Protein AF-A0AA37S1Y1-F1 (afdb_monomer_lite)

Secondary structure (DSSP, 8-state):
-HHHHHHHHHHHHHHHHHHHHHH-SS--HHHHHHHHHHHHHHHHHHHHHHHHHS-TT------

Foldseek 3Di:
DVVVVVVVVVVCVLCVVLVVLVPDPPDDDPRSVVVNVCSNCVVVVVVVVCPVPADPVHPDPPD

Radius of gyration: 17.68 Å; chains: 1; bounding box: 40×20×47 Å

Organism: NCBI:txid1315271

Structure (mmCIF, N/CA/C/O backbone):
data_AF-A0AA37S1Y1-F1
#
_entry.id   AF-A0AA37S1Y1-F1
#
loop_
_atom_site.group_PDB
_atom_site.id
_atom_site.type_symbol
_atom_site.label_atom_id
_atom_site.label_alt_id
_atom_site.label_comp_id
_atom_site.label_asym_id
_atom_site.label_entity_id
_atom_site.label_seq_id
_atom_site.pdbx_PDB_ins_code
_atom_site.Cartn_x
_atom_site.Cartn_y
_atom_site.Cartn_z
_atom_site.occupancy
_atom_site.B_iso_or_equiv
_atom_site.auth_seq_id
_atom_site.auth_comp_id
_atom_site.auth_asym_id
_atom_site.auth_atom_id
_atom_site.pdbx_PDB_model_num
ATOM 1 N N . MET A 1 1 ? 21.330 8.187 8.439 1.00 67.31 1 MET A N 1
ATOM 2 C CA . MET A 1 1 ? 20.244 8.984 9.070 1.00 67.31 1 MET A CA 1
ATOM 3 C C . MET A 1 1 ? 19.178 9.408 8.062 1.00 67.31 1 MET A C 1
ATOM 5 O O . MET A 1 1 ? 18.001 9.243 8.347 1.00 67.31 1 MET A O 1
ATOM 9 N N . THR A 1 2 ? 19.559 9.906 6.884 1.00 91.19 2 THR A N 1
ATOM 10 C CA . THR A 1 2 ? 18.628 10.353 5.828 1.00 91.19 2 THR A CA 1
ATOM 11 C C . THR A 1 2 ? 17.795 9.225 5.211 1.00 91.19 2 THR A C 1
ATOM 13 O O . THR A 1 2 ? 16.597 9.395 5.018 1.00 91.19 2 THR A O 1
ATOM 16 N N . GLU A 1 3 ? 18.388 8.057 4.959 1.00 94.06 3 GLU A N 1
ATOM 17 C CA . GLU A 1 3 ? 17.691 6.904 4.361 1.00 94.06 3 GLU A CA 1
ATOM 18 C C . GLU A 1 3 ? 16.561 6.382 5.253 1.00 94.06 3 GLU A C 1
ATOM 20 O O . GLU A 1 3 ? 15.440 6.178 4.797 1.00 94.06 3 GLU A O 1
ATOM 25 N N . ILE A 1 4 ? 16.834 6.236 6.553 1.00 96.00 4 ILE A N 1
ATOM 26 C CA . ILE A 1 4 ? 15.837 5.803 7.539 1.00 96.00 4 ILE A CA 1
ATOM 27 C C . ILE A 1 4 ? 14.681 6.811 7.594 1.00 96.00 4 ILE A C 1
ATOM 29 O O . ILE A 1 4 ? 13.519 6.414 7.575 1.00 96.00 4 ILE A O 1
ATOM 33 N N . ALA A 1 5 ? 14.985 8.114 7.600 1.00 95.88 5 ALA A N 1
ATOM 34 C CA . ALA A 1 5 ? 13.964 9.159 7.579 1.00 95.88 5 ALA A CA 1
ATOM 35 C C . ALA A 1 5 ? 13.092 9.091 6.312 1.00 95.88 5 ALA A C 1
ATOM 37 O O . ALA A 1 5 ? 11.871 9.208 6.400 1.00 95.88 5 ALA A O 1
ATOM 38 N N . PHE A 1 6 ? 13.694 8.839 5.147 1.00 96.44 6 PHE A N 1
ATOM 39 C CA . PHE A 1 6 ? 12.958 8.663 3.895 1.00 96.44 6 PHE A CA 1
ATOM 40 C C . PHE A 1 6 ? 12.025 7.444 3.937 1.00 96.44 6 PHE A C 1
ATOM 42 O O . PHE A 1 6 ? 10.852 7.560 3.584 1.00 96.44 6 PHE A O 1
ATOM 49 N N . LEU A 1 7 ? 12.503 6.298 4.431 1.00 96.25 7 LEU A N 1
ATOM 50 C CA . LEU A 1 7 ? 11.683 5.090 4.571 1.00 96.25 7 LEU A CA 1
ATOM 51 C C . LEU A 1 7 ? 10.491 5.307 5.511 1.00 96.25 7 LEU A C 1
ATOM 53 O O . LEU A 1 7 ? 9.390 4.846 5.216 1.00 96.25 7 LEU A O 1
ATOM 57 N N . ILE A 1 8 ? 10.682 6.054 6.602 1.00 96.56 8 ILE A N 1
ATOM 58 C CA . ILE A 1 8 ? 9.595 6.428 7.515 1.00 96.56 8 ILE A CA 1
ATOM 59 C C . ILE A 1 8 ? 8.558 7.294 6.794 1.00 96.56 8 ILE A C 1
ATOM 61 O O . ILE A 1 8 ? 7.366 7.041 6.927 1.00 96.56 8 ILE A O 1
ATOM 65 N N . ILE A 1 9 ? 8.981 8.281 5.999 1.00 96.81 9 ILE A N 1
ATOM 66 C CA . ILE A 1 9 ? 8.059 9.145 5.245 1.00 96.81 9 ILE A CA 1
ATOM 67 C C . ILE A 1 9 ? 7.239 8.326 4.244 1.00 96.81 9 ILE A C 1
ATOM 69 O O . ILE A 1 9 ? 6.021 8.489 4.176 1.00 96.81 9 ILE A O 1
ATOM 73 N N . VAL A 1 10 ? 7.884 7.425 3.500 1.00 95.81 10 VAL A N 1
ATOM 74 C CA . VAL A 1 10 ? 7.202 6.541 2.544 1.00 95.81 10 VAL A CA 1
ATOM 75 C C . VAL A 1 10 ? 6.200 5.639 3.262 1.00 95.81 10 VAL A 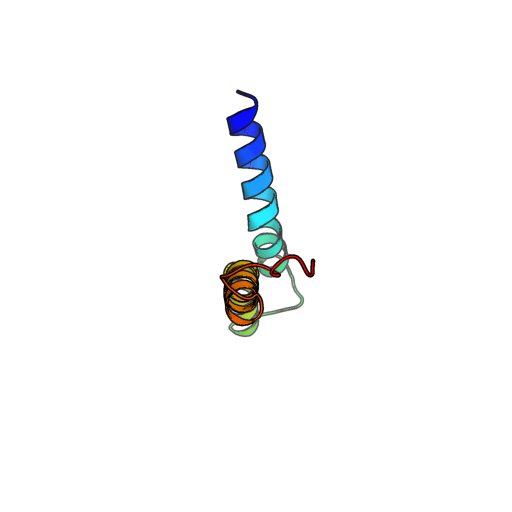C 1
ATOM 77 O O . VAL A 1 10 ? 5.058 5.518 2.820 1.00 95.81 10 VAL A O 1
ATOM 80 N N . LEU A 1 11 ? 6.587 5.055 4.398 1.00 94.69 11 LEU A N 1
ATOM 81 C CA . LEU A 1 11 ? 5.695 4.231 5.209 1.00 94.69 11 LEU A CA 1
ATOM 82 C C . LEU A 1 11 ? 4.499 5.040 5.728 1.00 94.69 11 LEU A C 1
ATOM 84 O O . LEU A 1 11 ? 3.363 4.585 5.616 1.00 94.69 11 LEU A O 1
ATOM 88 N N . CYS A 1 12 ? 4.733 6.251 6.237 1.00 96.19 12 CYS A N 1
ATOM 89 C CA . CYS A 1 12 ? 3.685 7.164 6.692 1.00 96.19 12 CYS A CA 1
ATOM 90 C C . CYS A 1 12 ? 2.705 7.507 5.564 1.00 96.19 12 CYS A C 1
ATOM 92 O O . CYS A 1 12 ? 1.494 7.441 5.764 1.00 96.19 12 CYS A O 1
ATOM 94 N N . ALA A 1 13 ? 3.211 7.825 4.371 1.00 94.75 13 ALA A N 1
ATOM 95 C CA . ALA A 1 13 ? 2.380 8.092 3.201 1.00 94.75 13 ALA A CA 1
ATOM 96 C C . ALA A 1 13 ? 1.553 6.860 2.794 1.00 94.75 13 ALA A C 1
ATOM 98 O O . ALA A 1 13 ? 0.386 6.997 2.431 1.00 94.75 13 ALA A O 1
ATOM 99 N N . TYR A 1 14 ? 2.127 5.660 2.915 1.00 91.94 14 TYR A N 1
ATOM 100 C CA . TYR A 1 14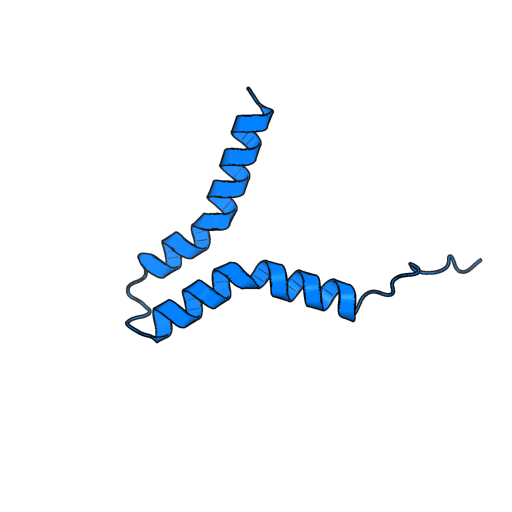 ? 1.445 4.403 2.610 1.00 91.94 14 TYR A CA 1
ATOM 101 C C . TYR A 1 14 ? 0.292 4.096 3.580 1.00 91.94 14 TYR A C 1
ATOM 103 O O . TYR A 1 14 ? -0.777 3.667 3.151 1.00 91.94 14 TYR A O 1
ATOM 111 N N . ILE A 1 15 ? 0.467 4.347 4.883 1.00 94.31 15 ILE A N 1
ATOM 112 C CA . ILE A 1 15 ? -0.575 4.098 5.900 1.00 94.31 15 ILE A CA 1
ATOM 113 C C . ILE A 1 15 ? -1.599 5.236 6.021 1.00 94.31 15 ILE A C 1
ATOM 115 O O . ILE A 1 15 ? -2.687 5.037 6.558 1.00 94.31 15 ILE A O 1
ATOM 119 N N . PHE A 1 16 ? -1.287 6.433 5.522 1.00 95.06 16 PHE A N 1
ATOM 120 C CA . PHE A 1 16 ? -2.161 7.605 5.577 1.00 95.06 16 PHE A CA 1
ATOM 121 C C . PHE A 1 16 ? -3.611 7.367 5.096 1.00 95.06 16 PHE A C 1
ATOM 123 O O . PHE A 1 16 ? -4.537 7.737 5.825 1.00 95.06 16 PHE A O 1
ATOM 130 N N . PRO A 1 17 ? -3.877 6.717 3.943 1.00 92.31 17 PRO A N 1
ATOM 131 C CA . PRO A 1 17 ? -5.249 6.424 3.514 1.00 92.31 17 PRO A CA 1
ATOM 132 C C . PRO A 1 17 ? -6.024 5.548 4.509 1.00 92.31 17 PRO A C 1
ATOM 134 O O . PRO A 1 17 ? -7.228 5.740 4.685 1.00 92.31 17 PRO A O 1
ATOM 137 N N . ILE A 1 18 ? -5.345 4.641 5.217 1.00 95.06 18 ILE A N 1
ATOM 138 C CA . ILE A 1 18 ? -5.955 3.808 6.263 1.00 95.06 18 ILE A CA 1
ATOM 139 C C . ILE A 1 18 ? -6.457 4.705 7.402 1.00 95.06 18 ILE A C 1
ATOM 141 O O . ILE A 1 18 ? -7.599 4.571 7.844 1.00 95.06 18 ILE A O 1
ATOM 145 N N . MET A 1 19 ? -5.647 5.682 7.820 1.00 95.81 19 MET A N 1
ATOM 146 C CA . MET A 1 19 ? -6.015 6.650 8.860 1.00 95.81 19 MET A CA 1
ATOM 147 C C . MET A 1 19 ? -7.205 7.527 8.452 1.00 95.81 19 MET A C 1
ATOM 149 O O . MET A 1 19 ? -8.064 7.817 9.288 1.00 95.81 19 MET A O 1
ATOM 153 N N . ILE A 1 20 ? -7.288 7.923 7.177 1.00 96.00 20 ILE A N 1
ATOM 154 C CA . ILE A 1 20 ? -8.439 8.667 6.640 1.00 96.00 20 ILE A CA 1
ATOM 155 C C . ILE A 1 20 ? -9.714 7.827 6.751 1.00 96.00 20 ILE A C 1
ATOM 157 O O . ILE A 1 20 ? -10.738 8.318 7.226 1.00 96.00 20 ILE A O 1
ATOM 161 N N . ILE A 1 21 ? -9.662 6.559 6.338 1.00 95.69 21 ILE A N 1
ATOM 162 C CA . ILE A 1 21 ? -10.826 5.664 6.350 1.00 95.69 21 ILE A CA 1
ATOM 163 C C . ILE A 1 21 ? -11.272 5.377 7.786 1.00 95.69 21 ILE A C 1
ATOM 165 O O . ILE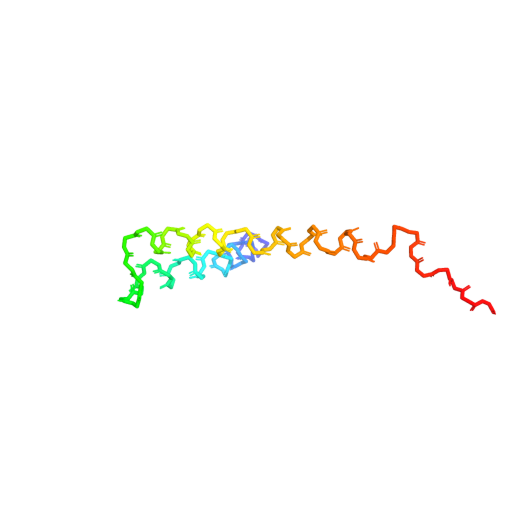 A 1 21 ? -12.468 5.443 8.077 1.00 95.69 21 ILE A O 1
ATOM 169 N N . LEU A 1 22 ? -10.331 5.126 8.701 1.00 95.06 22 LEU A N 1
ATOM 170 C CA . LEU A 1 22 ? -10.629 4.881 10.114 1.00 95.06 22 LEU A CA 1
ATOM 171 C C . LEU A 1 22 ? -11.360 6.065 10.758 1.00 95.06 22 LEU A C 1
ATOM 173 O O . LEU A 1 22 ? -12.416 5.870 11.365 1.00 95.06 22 LEU A O 1
ATOM 177 N N . ASN A 1 23 ? -10.851 7.285 10.562 1.00 95.38 23 ASN A N 1
ATOM 178 C CA . ASN A 1 23 ? -11.416 8.505 11.150 1.00 95.38 23 ASN A CA 1
ATOM 179 C C . ASN A 1 23 ? -12.646 9.049 10.407 1.00 95.38 23 ASN A C 1
ATOM 181 O O . ASN A 1 23 ? -13.332 9.944 10.903 1.00 95.38 23 ASN A O 1
ATOM 185 N N . SER A 1 24 ? -12.950 8.523 9.222 1.00 94.94 24 SER A N 1
ATOM 186 C CA . SER A 1 24 ? -14.099 8.966 8.442 1.00 94.94 24 SER A CA 1
ATOM 187 C C . SER A 1 24 ? -15.413 8.610 9.138 1.00 94.94 24 SER A C 1
ATOM 189 O O . SER A 1 24 ? -15.661 7.458 9.503 1.00 94.94 24 SER A O 1
ATOM 191 N N . LYS A 1 25 ? -16.301 9.601 9.256 1.00 95.38 25 LYS A N 1
ATOM 192 C CA . LYS A 1 25 ? -17.701 9.398 9.663 1.00 95.38 25 LYS A CA 1
ATOM 193 C C . LYS A 1 25 ? -18.583 8.896 8.510 1.00 95.38 25 LYS A C 1
ATOM 195 O O . LYS A 1 25 ? -19.742 8.579 8.750 1.00 95.38 25 LYS A O 1
ATOM 200 N N . ARG A 1 26 ? -18.051 8.844 7.278 1.00 92.94 26 ARG A N 1
ATOM 201 C CA . ARG A 1 26 ? -18.807 8.526 6.051 1.00 92.94 26 ARG A CA 1
ATOM 202 C C . ARG A 1 26 ? -19.102 7.034 5.885 1.00 92.94 26 ARG A C 1
ATOM 204 O O . ARG A 1 26 ? -20.066 6.719 5.208 1.00 92.94 26 ARG A O 1
ATOM 211 N N . SER A 1 27 ? -18.295 6.158 6.486 1.00 93.69 27 SER A N 1
ATOM 212 C CA . SER A 1 27 ? -18.489 4.704 6.472 1.00 93.69 27 SER A CA 1
ATOM 213 C C . SER A 1 27 ? -18.564 4.152 7.893 1.00 93.69 27 SER A C 1
ATOM 215 O O . SER A 1 27 ? -17.943 4.698 8.811 1.00 93.69 27 SER A O 1
ATOM 217 N N . GLN A 1 28 ? -19.337 3.084 8.101 1.00 92.25 28 GLN A N 1
ATOM 218 C CA . GLN A 1 28 ? -19.564 2.472 9.418 1.00 92.25 28 GLN A CA 1
ATOM 219 C C . GLN A 1 28 ? -19.620 0.940 9.330 1.00 92.25 28 GLN A C 1
ATOM 221 O O . GLN A 1 28 ? -19.950 0.371 8.290 1.00 92.25 28 GLN A O 1
ATOM 226 N N . GLY A 1 29 ? -19.299 0.267 10.439 1.00 92.12 29 GLY A N 1
ATOM 227 C CA . GLY A 1 29 ? -19.389 -1.193 10.557 1.00 92.12 29 GLY A CA 1
ATOM 228 C C . GLY A 1 29 ? -18.594 -1.951 9.485 1.00 92.12 29 GLY A C 1
ATOM 229 O O . GLY A 1 29 ? -17.435 -1.640 9.214 1.00 92.12 29 GLY A O 1
ATOM 230 N N . HIS A 1 30 ? -19.229 -2.951 8.865 1.00 92.75 30 HIS A N 1
ATOM 231 C CA . HIS A 1 30 ? -18.598 -3.831 7.872 1.00 92.75 30 HIS A CA 1
ATOM 232 C C . HIS A 1 30 ? -18.154 -3.112 6.594 1.00 92.75 30 HIS A C 1
ATOM 234 O O . HIS A 1 30 ? -17.144 -3.495 6.006 1.00 92.75 30 HIS A O 1
ATOM 240 N N . GLU A 1 31 ? -18.857 -2.054 6.184 1.00 94.44 31 GLU A N 1
ATOM 241 C CA . GLU A 1 31 ? -18.469 -1.260 5.016 1.00 94.44 31 GLU A CA 1
ATOM 242 C C . GLU A 1 31 ? -17.074 -0.653 5.219 1.00 94.44 31 GLU A C 1
ATOM 244 O O . GLU A 1 31 ? -16.213 -0.750 4.344 1.00 94.44 31 GLU A O 1
ATOM 249 N N . LYS A 1 32 ? -16.809 -0.098 6.411 1.00 95.19 32 LYS A N 1
ATOM 250 C CA . LYS A 1 32 ? -15.498 0.468 6.754 1.00 95.19 32 LYS A CA 1
ATOM 251 C C . LYS A 1 32 ? -14.395 -0.587 6.663 1.00 95.19 32 LYS A C 1
ATOM 253 O O . LYS A 1 32 ? -13.343 -0.305 6.095 1.00 95.19 32 LYS A O 1
ATOM 258 N N . ASN A 1 33 ? -14.648 -1.802 7.145 1.00 94.81 33 ASN A N 1
ATOM 259 C CA . ASN A 1 33 ? -13.682 -2.901 7.059 1.00 94.81 33 ASN A CA 1
ATOM 260 C C . ASN A 1 33 ? -13.373 -3.280 5.604 1.00 94.81 33 ASN A C 1
ATOM 262 O O . ASN A 1 33 ? -12.207 -3.481 5.267 1.00 94.81 33 ASN A O 1
ATOM 266 N N . GLY A 1 34 ? -14.386 -3.306 4.731 1.00 95.44 34 GLY A N 1
ATOM 267 C CA . GLY A 1 34 ? -14.198 -3.523 3.294 1.00 95.44 34 GLY A CA 1
ATOM 268 C C . GLY A 1 34 ? -13.286 -2.470 2.660 1.00 95.44 34 GLY A C 1
ATOM 269 O O . GLY A 1 34 ? -12.353 -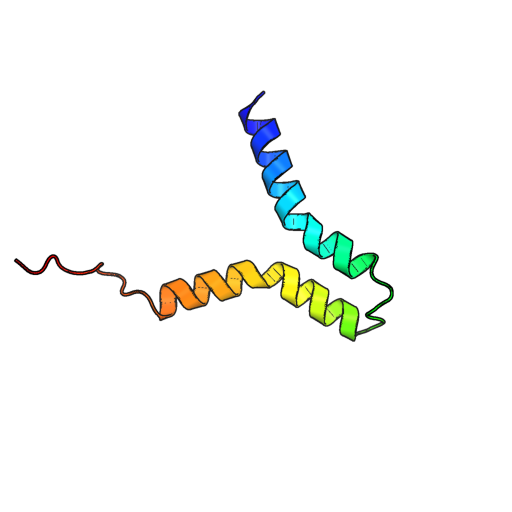2.813 1.935 1.00 95.44 34 GLY A O 1
ATOM 270 N N . TRP A 1 35 ? -13.483 -1.195 3.004 1.00 95.31 35 TRP A N 1
ATOM 271 C CA . TRP A 1 35 ? -12.626 -0.106 2.527 1.00 95.31 35 TRP A CA 1
ATOM 272 C C . TRP A 1 35 ? -11.197 -0.170 3.075 1.00 95.31 35 TRP A C 1
ATOM 274 O O . TRP A 1 35 ? -10.265 0.139 2.337 1.00 95.31 35 TRP A O 1
ATOM 284 N N . LEU A 1 36 ? -10.993 -0.594 4.326 1.00 94.69 36 LEU A N 1
ATOM 285 C CA . LEU A 1 36 ? -9.650 -0.772 4.897 1.00 94.69 36 LEU A CA 1
ATOM 286 C C . LEU A 1 36 ? -8.8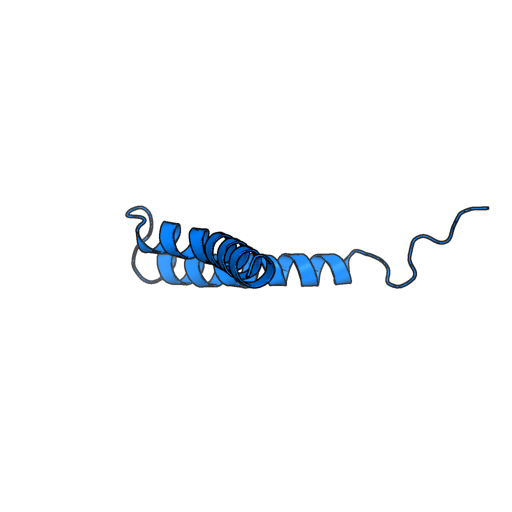72 -1.873 4.174 1.00 94.69 36 LEU A C 1
ATOM 288 O O . LEU A 1 36 ? -7.722 -1.663 3.793 1.00 94.69 36 LEU A O 1
ATOM 292 N N . VAL A 1 37 ? -9.517 -3.018 3.934 1.00 94.25 37 VAL A N 1
ATOM 293 C CA . VAL A 1 37 ? -8.945 -4.106 3.130 1.00 94.25 37 VAL A CA 1
ATOM 294 C C . VAL A 1 37 ? -8.638 -3.590 1.723 1.00 94.25 37 VAL A C 1
ATOM 296 O O . VAL A 1 37 ? -7.510 -3.725 1.253 1.00 94.25 37 VAL A O 1
ATOM 299 N N . GLY A 1 38 ? -9.596 -2.913 1.086 1.00 94.12 38 GLY A N 1
AT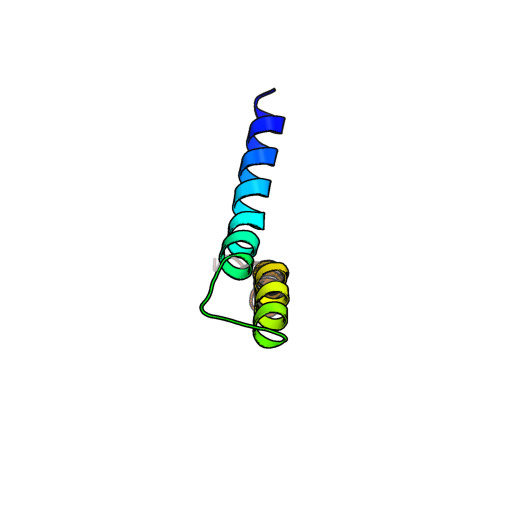OM 300 C CA . GLY A 1 38 ? -9.409 -2.311 -0.233 1.00 94.12 38 GLY A CA 1
ATOM 301 C C . GLY A 1 38 ? -8.205 -1.367 -0.297 1.00 94.12 38 GLY A C 1
ATOM 302 O O . GLY A 1 38 ? -7.391 -1.486 -1.206 1.00 94.12 38 GLY A O 1
ATOM 303 N N . ALA A 1 39 ? -8.037 -0.483 0.689 1.00 94.25 39 ALA A N 1
ATOM 304 C CA . ALA A 1 39 ? -6.928 0.468 0.738 1.00 94.25 39 ALA A CA 1
ATOM 305 C C . ALA A 1 39 ? -5.558 -0.210 0.898 1.00 94.25 39 ALA A C 1
ATOM 307 O O . ALA A 1 39 ? -4.595 0.214 0.263 1.00 94.25 39 ALA A O 1
ATOM 308 N N . ILE A 1 40 ? -5.467 -1.277 1.698 1.00 91.88 40 ILE A N 1
ATOM 309 C CA . ILE A 1 40 ? -4.221 -2.035 1.898 1.00 91.88 40 ILE A CA 1
ATOM 310 C C . ILE A 1 40 ? -3.830 -2.799 0.630 1.00 91.88 40 ILE A C 1
ATOM 312 O O . ILE A 1 40 ? -2.656 -2.829 0.259 1.00 91.88 40 ILE A O 1
ATOM 316 N N . PHE A 1 41 ? -4.805 -3.418 -0.039 1.00 94.62 41 PHE A N 1
ATOM 317 C CA . PHE A 1 41 ? -4.559 -4.277 -1.197 1.00 94.62 41 PHE A CA 1
ATOM 318 C C . PHE A 1 41 ? -4.580 -3.541 -2.538 1.00 94.62 41 PHE A C 1
ATOM 320 O O . PHE A 1 41 ? -4.245 -4.146 -3.553 1.00 94.62 41 PHE A O 1
ATOM 327 N N . PHE A 1 42 ? -4.918 -2.251 -2.580 1.00 92.50 42 PHE A N 1
ATOM 328 C CA . PHE A 1 42 ? -4.998 -1.498 -3.834 1.00 92.50 42 PHE A CA 1
ATOM 329 C C . PHE A 1 42 ? -3.679 -1.523 -4.623 1.00 92.50 42 PHE A C 1
ATOM 331 O O . PHE A 1 42 ? -3.674 -1.774 -5.828 1.00 92.50 42 PHE A O 1
ATOM 338 N N . SER A 1 43 ? -2.550 -1.338 -3.933 1.00 89.25 43 SER A N 1
ATOM 339 C CA . SER A 1 43 ? -1.202 -1.415 -4.516 1.00 89.25 43 SER A CA 1
ATOM 340 C C . SER A 1 43 ? -0.892 -2.808 -5.081 1.00 89.25 43 SER A C 1
ATOM 342 O O . SER A 1 43 ? -0.337 -2.934 -6.172 1.00 89.25 43 SER A O 1
ATOM 344 N N . TRP A 1 44 ? -1.310 -3.860 -4.376 1.00 92.38 44 TRP A N 1
ATOM 345 C CA . TRP A 1 44 ? -1.138 -5.253 -4.785 1.00 92.38 44 TRP A CA 1
ATOM 346 C C . TRP A 1 44 ? -1.988 -5.602 -6.003 1.00 92.38 44 TRP A C 1
ATOM 348 O O . TRP A 1 44 ? -1.496 -6.241 -6.929 1.00 92.38 44 TRP A O 1
ATOM 358 N N . ILE A 1 45 ? -3.240 -5.142 -6.039 1.00 94.50 45 ILE A N 1
ATOM 359 C CA . ILE A 1 45 ? -4.120 -5.318 -7.197 1.00 94.50 45 ILE A CA 1
ATOM 360 C C . ILE A 1 45 ? -3.511 -4.620 -8.415 1.00 94.50 45 ILE A C 1
ATOM 362 O O . ILE A 1 45 ? -3.416 -5.230 -9.477 1.00 94.50 45 ILE A O 1
ATOM 366 N N . ALA A 1 46 ? -3.025 -3.385 -8.264 1.00 94.62 46 ALA A N 1
ATOM 367 C CA . ALA A 1 46 ? -2.348 -2.670 -9.343 1.00 94.62 46 ALA A CA 1
ATOM 368 C C . ALA A 1 46 ? -1.107 -3.426 -9.858 1.00 94.62 46 ALA A C 1
ATOM 370 O O . ALA A 1 46 ? -0.901 -3.512 -11.067 1.00 94.62 46 ALA A O 1
ATOM 371 N N . LEU A 1 47 ? -0.315 -4.028 -8.964 1.00 94.31 47 LEU A N 1
ATOM 372 C CA . LEU A 1 47 ? 0.853 -4.835 -9.329 1.00 94.31 47 LEU A CA 1
ATOM 373 C C . LEU A 1 47 ? 0.471 -6.118 -10.084 1.00 94.31 47 LEU A C 1
ATOM 375 O O . LEU A 1 47 ? 1.086 -6.452 -11.097 1.00 94.31 47 LEU A O 1
ATOM 379 N N . ILE A 1 48 ? -0.561 -6.827 -9.622 1.00 95.88 48 ILE A N 1
ATOM 380 C CA . ILE A 1 48 ? -1.080 -8.024 -10.298 1.00 95.88 48 ILE A CA 1
ATOM 381 C C . ILE A 1 48 ? -1.570 -7.659 -11.702 1.00 95.88 48 ILE A C 1
ATOM 383 O O . ILE A 1 48 ? -1.246 -8.352 -12.668 1.00 95.88 48 ILE A O 1
ATOM 387 N N . LEU A 1 49 ? -2.311 -6.554 -11.830 1.00 95.62 49 LEU A N 1
ATOM 388 C CA . LEU A 1 49 ? -2.785 -6.052 -13.118 1.00 95.62 49 LEU A CA 1
ATOM 389 C C . LEU A 1 49 ? -1.620 -5.675 -14.034 1.00 95.62 49 LEU A C 1
ATOM 391 O O . LEU A 1 49 ? -1.629 -6.051 -15.203 1.00 95.62 49 LEU A O 1
ATOM 395 N N . TYR A 1 50 ? -0.591 -5.009 -13.507 1.00 94.81 50 TYR A N 1
ATOM 396 C CA . TYR A 1 50 ? 0.621 -4.693 -14.258 1.00 94.81 50 TYR A CA 1
ATOM 397 C C . TYR A 1 50 ? 1.261 -5.955 -14.844 1.00 94.81 50 TYR A C 1
ATOM 399 O O . TYR A 1 50 ? 1.464 -6.025 -16.053 1.00 94.81 50 TYR A O 1
ATOM 407 N N . PHE A 1 51 ? 1.501 -6.986 -14.030 1.00 94.31 51 PHE A N 1
ATOM 408 C CA . PHE A 1 51 ? 2.085 -8.239 -14.521 1.00 94.31 51 PHE A CA 1
ATOM 409 C C . PHE A 1 51 ? 1.169 -9.028 -15.459 1.00 94.31 51 PHE A C 1
ATOM 411 O O . PHE A 1 51 ? 1.663 -9.801 -16.278 1.00 94.31 51 PHE A O 1
ATOM 418 N N . SER A 1 52 ? -0.147 -8.854 -15.337 1.00 94.38 52 SER A N 1
ATOM 419 C CA . SER A 1 52 ? -1.124 -9.526 -16.199 1.00 94.38 52 SER A CA 1
ATOM 420 C C . SER A 1 52 ? -1.228 -8.870 -17.577 1.00 94.38 52 SER A C 1
ATOM 422 O O . SER A 1 52 ? -1.426 -9.564 -18.570 1.00 94.38 52 SER A O 1
ATOM 424 N N . ILE A 1 53 ? -1.105 -7.542 -17.646 1.00 94.25 53 ILE A N 1
ATOM 425 C CA . ILE A 1 53 ? -1.290 -6.756 -18.875 1.00 94.25 53 ILE A CA 1
ATOM 426 C C . ILE A 1 53 ? 0.037 -6.557 -19.615 1.00 94.25 53 ILE A C 1
ATOM 428 O O . ILE A 1 53 ? 0.083 -6.625 -20.844 1.00 94.25 53 ILE A O 1
ATOM 432 N N . VAL A 1 54 ? 1.121 -6.281 -18.888 1.00 93.00 54 VAL A N 1
ATOM 433 C CA . VAL A 1 54 ? 2.410 -5.925 -19.486 1.00 93.00 54 VAL A CA 1
ATOM 434 C C . VAL A 1 54 ? 3.182 -7.193 -19.864 1.00 93.00 54 VAL A C 1
ATOM 436 O O . VAL A 1 54 ? 3.414 -8.058 -19.017 1.00 93.00 54 VAL A O 1
ATOM 439 N N . PRO A 1 55 ? 3.625 -7.330 -21.127 1.00 86.25 55 PRO A N 1
ATOM 440 C CA . PRO A 1 55 ? 4.337 -8.517 -21.577 1.00 86.25 55 PRO A CA 1
ATOM 441 C C . PRO A 1 55 ? 5.711 -8.643 -20.906 1.00 86.25 55 PRO A C 1
ATOM 443 O O . PRO A 1 55 ? 6.506 -7.705 -20.888 1.00 86.25 55 PRO A O 1
ATOM 446 N N . LYS A 1 56 ? 6.032 -9.857 -20.439 1.00 81.12 56 LYS A N 1
ATOM 447 C CA . LYS A 1 56 ? 7.291 -10.175 -19.731 1.00 81.12 56 LYS A CA 1
ATOM 448 C C . LYS A 1 56 ? 8.565 -9.878 -20.529 1.00 81.12 56 LYS A C 1
ATOM 450 O O . LYS A 1 56 ? 9.608 -9.625 -19.943 1.00 81.12 56 LYS A O 1
ATOM 455 N N . GLN A 1 57 ? 8.486 -9.943 -21.855 1.00 79.00 57 GLN A N 1
ATOM 456 C CA . GLN A 1 57 ? 9.639 -9.867 -22.759 1.00 79.00 57 GLN A CA 1
ATOM 457 C C . GLN A 1 57 ? 9.975 -8.443 -23.238 1.00 79.00 57 GLN A C 1
ATOM 459 O O . GLN A 1 57 ? 10.838 -8.273 -24.095 1.00 79.00 57 GLN A O 1
ATOM 464 N N . GLY A 1 58 ? 9.335 -7.415 -22.665 1.00 70.75 58 GLY A N 1
ATOM 465 C CA . GLY A 1 58 ? 9.490 -6.030 -23.105 1.00 70.75 58 GLY A CA 1
ATOM 466 C C . GLY A 1 58 ? 8.980 -5.824 -24.536 1.00 70.75 58 GLY A C 1
ATOM 467 O O . GLY A 1 58 ? 8.706 -6.769 -25.277 1.00 70.75 58 GLY A O 1
ATOM 468 N N . HIS A 1 59 ? 8.816 -4.573 -24.957 1.00 73.06 59 HIS A N 1
ATOM 469 C CA . HIS A 1 59 ? 8.580 -4.321 -26.375 1.00 73.06 59 HIS A CA 1
ATOM 470 C C . HIS A 1 59 ? 9.878 -4.629 -27.123 1.00 73.06 59 HIS A C 1
ATOM 472 O O . HIS A 1 59 ? 10.865 -3.908 -26.969 1.00 73.06 59 HIS A O 1
ATOM 478 N N . ALA A 1 60 ? 9.888 -5.702 -27.920 1.00 65.31 60 ALA A N 1
ATOM 479 C CA . ALA A 1 60 ? 10.963 -5.936 -28.874 1.00 65.31 60 ALA A CA 1
ATOM 480 C C . ALA A 1 60 ? 11.145 -4.649 -29.690 1.00 65.31 60 ALA A C 1
ATOM 482 O O . ALA A 1 60 ? 10.176 -4.150 -30.270 1.00 65.31 60 ALA A O 1
ATOM 483 N N . LYS A 1 61 ? 12.358 -4.072 -29.689 1.00 59.81 61 LYS A N 1
ATOM 484 C CA . LYS A 1 61 ? 12.660 -2.908 -30.531 1.00 59.81 61 LYS A CA 1
ATOM 485 C C . LYS A 1 61 ? 12.282 -3.280 -31.962 1.00 59.81 61 LYS A C 1
ATOM 487 O O . LYS A 1 61 ? 12.921 -4.153 -32.547 1.00 59.81 61 LYS A O 1
ATOM 492 N N . LYS A 1 62 ? 11.256 -2.627 -32.518 1.00 62.97 62 LYS A N 1
ATOM 493 C CA . LYS A 1 62 ? 11.051 -2.632 -33.966 1.00 62.97 62 LYS A CA 1
ATOM 494 C C . LYS A 1 62 ? 12.299 -1.989 -34.570 1.00 62.97 62 LYS A C 1
ATOM 496 O O . LYS A 1 62 ? 12.581 -0.828 -34.276 1.00 62.97 62 LYS A O 1
ATOM 501 N N . LYS A 1 63 ? 13.084 -2.804 -35.271 1.00 54.47 63 LYS A N 1
ATOM 502 C CA . LYS A 1 63 ? 14.194 -2.358 -36.113 1.00 54.47 63 LYS A CA 1
ATOM 503 C C . LYS A 1 63 ? 13.637 -1.686 -37.359 1.00 54.47 63 LYS A C 1
ATOM 505 O O . LYS A 1 63 ? 12.571 -2.153 -37.822 1.00 54.47 63 LYS A O 1
#

Sequence (63 aa):
MTEIAFLIIVLCAYIFPIMIILNSKRSQGHEKNGWLVGAIFFSWIALILYFSIVPKQGHAKKK

pLDDT: mean 90.54, std 9.79, range [54.47, 96.81]